Protein AF-A0A972NBQ0-F1 (afdb_monomer_lite)

Radius of gyration: 11.74 Å; chains: 1; bounding box: 28×26×28 Å

Foldseek 3Di:
DDDDDVLCPPPLNVLVVVVVVPDDPPDDDDPVRSCVVSVHDPVVSVVSVVD

Secondary structure (DSSP, 8-state):
-PPP-TTTTSHHHHHHHHHHHTS-TT----HHHHHHHHT--HHHHHHHH--

Sequence (51 aa):
MSHFNELIHQPVRLQIMAALNALDDESQLDFGALRDLLDVTDGNLATHLRK

pLDDT: mean 90.96, std 9.22, range [51.53, 98.25]

Structure (mmCIF, N/CA/C/O backbone):
data_AF-A0A972NBQ0-F1
#
_entry.id   AF-A0A972NBQ0-F1
#
loop_
_atom_site.group_PDB
_atom_site.id
_atom_site.type_symbol
_atom_site.label_atom_id
_atom_site.label_alt_id
_atom_site.label_comp_id
_atom_site.label_asym_id
_atom_site.label_entity_id
_atom_site.label_seq_id
_atom_site.pdbx_PDB_ins_code
_atom_site.Cartn_x
_atom_site.Cartn_y
_atom_site.Cartn_z
_atom_site.occupancy
_atom_site.B_iso_or_equiv
_atom_site.auth_seq_id
_atom_site.auth_comp_id
_atom_site.auth_asym_id
_atom_site.auth_atom_id
_atom_site.pdbx_PDB_model_num
ATOM 1 N N . MET A 1 1 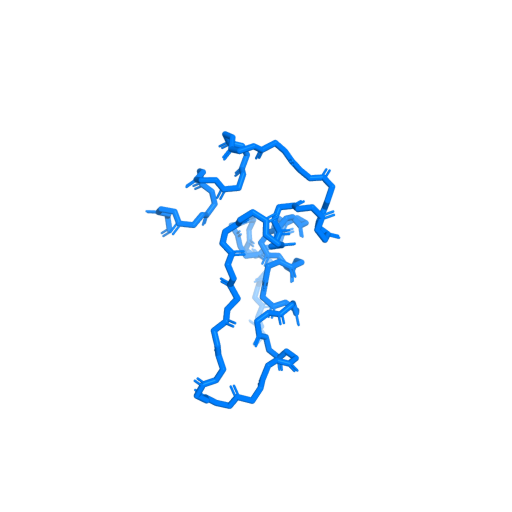? -16.962 20.214 -9.539 1.00 51.53 1 MET A N 1
ATOM 2 C CA . MET A 1 1 ? -16.466 19.171 -10.462 1.00 51.53 1 MET A CA 1
ATOM 3 C C . MET A 1 1 ? -15.008 18.917 -10.115 1.00 51.53 1 MET A C 1
ATOM 5 O O . MET A 1 1 ? -14.199 19.821 -10.309 1.00 51.53 1 MET A O 1
ATOM 9 N N . SER A 1 2 ? -14.673 17.769 -9.521 1.00 73.38 2 SER A N 1
ATOM 10 C CA . SER A 1 2 ? -13.265 17.389 -9.351 1.00 73.38 2 SER A CA 1
ATOM 11 C C . SER A 1 2 ? -12.661 17.164 -10.739 1.00 73.38 2 SER A C 1
ATOM 13 O O . SER A 1 2 ? -13.213 16.425 -11.548 1.00 73.38 2 SER A O 1
ATOM 15 N N . HIS A 1 3 ? -11.577 17.872 -11.050 1.00 81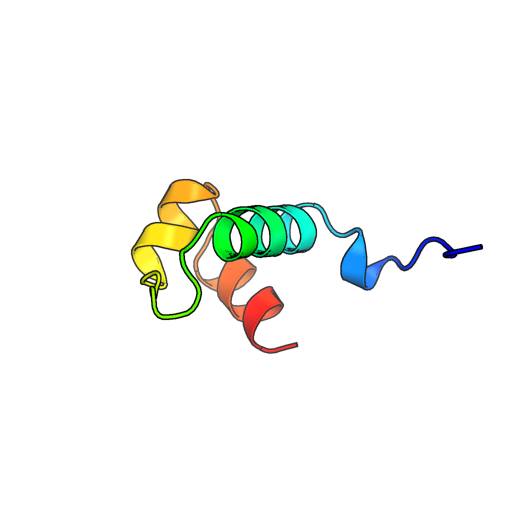.00 3 HIS A N 1
ATOM 16 C CA . HIS A 1 3 ? -10.836 17.677 -12.295 1.00 81.00 3 HIS A CA 1
ATOM 17 C C . HIS A 1 3 ? -9.814 16.552 -12.116 1.00 81.00 3 HIS A C 1
ATOM 19 O O . HIS A 1 3 ? -9.339 16.309 -11.003 1.00 81.00 3 HIS A O 1
ATOM 25 N N . PHE A 1 4 ? -9.467 15.876 -13.213 1.00 80.12 4 PHE A N 1
ATOM 26 C CA . PHE A 1 4 ? -8.417 14.865 -13.199 1.00 80.12 4 PHE A CA 1
ATOM 27 C C . PHE A 1 4 ? -7.094 15.507 -12.775 1.00 80.12 4 PHE A C 1
ATOM 29 O O . PHE A 1 4 ? -6.608 16.446 -13.399 1.00 80.12 4 PHE A O 1
ATOM 36 N N . ASN A 1 5 ? -6.534 15.007 -11.681 1.00 78.75 5 ASN A N 1
ATOM 37 C CA . ASN A 1 5 ? -5.238 15.418 -11.166 1.00 78.75 5 ASN A CA 1
ATOM 38 C C . ASN A 1 5 ? -4.291 14.223 -11.272 1.00 78.75 5 ASN A C 1
ATOM 40 O O . ASN A 1 5 ? -4.431 13.249 -10.532 1.00 78.75 5 ASN A O 1
ATOM 44 N N . GLU A 1 6 ? -3.337 14.301 -12.192 1.00 80.12 6 GLU A N 1
ATOM 45 C CA . GLU A 1 6 ? -2.401 13.215 -12.487 1.00 80.12 6 GLU A CA 1
ATOM 46 C C . GLU A 1 6 ? -1.634 12.732 -11.260 1.00 80.12 6 GLU A C 1
ATOM 48 O O . GLU A 1 6 ? -1.300 11.557 -11.203 1.00 80.12 6 GLU A O 1
ATOM 53 N N . LEU A 1 7 ? -1.395 13.587 -10.259 1.00 75.69 7 LEU A N 1
ATOM 54 C CA . LEU A 1 7 ? -0.725 13.192 -9.025 1.00 75.69 7 LEU A CA 1
ATOM 55 C C . LEU A 1 7 ? -1.618 12.281 -8.174 1.00 75.69 7 LEU A C 1
ATOM 57 O O . LEU A 1 7 ? -1.142 11.264 -7.680 1.00 75.69 7 LEU A O 1
ATOM 61 N N . ILE A 1 8 ? -2.899 12.611 -7.973 1.00 72.12 8 ILE A N 1
ATOM 62 C CA . ILE A 1 8 ? -3.815 11.777 -7.161 1.00 72.12 8 ILE A CA 1
ATOM 63 C C . ILE A 1 8 ? -4.312 10.544 -7.899 1.00 72.12 8 ILE A C 1
ATOM 65 O O . ILE A 1 8 ? -4.569 9.540 -7.251 1.00 72.12 8 ILE A O 1
ATOM 69 N N . HIS A 1 9 ? -4.382 10.596 -9.228 1.00 82.00 9 HIS A N 1
ATOM 70 C CA . HIS A 1 9 ? -4.866 9.487 -10.048 1.00 82.00 9 HIS A CA 1
ATOM 71 C C . HIS A 1 9 ? -3.745 8.558 -10.535 1.00 82.00 9 HIS A C 1
ATOM 73 O O . HIS A 1 9 ? -3.997 7.685 -11.363 1.00 82.00 9 HIS A O 1
ATOM 79 N N . GLN A 1 10 ? -2.517 8.705 -10.019 1.00 88.81 10 GLN A N 1
ATOM 80 C CA . GLN A 1 10 ? -1.509 7.658 -10.178 1.00 88.81 10 GLN A CA 1
ATOM 81 C C . GLN A 1 10 ? -2.023 6.366 -9.516 1.00 88.81 10 GLN A C 1
ATOM 83 O O . GLN A 1 10 ? -2.386 6.420 -8.336 1.00 88.81 10 GLN A O 1
ATOM 88 N N . PRO A 1 11 ? -2.001 5.208 -10.205 1.00 91.69 11 PRO A N 1
ATOM 89 C CA . PRO A 1 11 ? -2.530 3.951 -9.672 1.00 91.69 11 PRO A CA 1
ATOM 90 C C . PRO A 1 11 ? -1.993 3.604 -8.280 1.00 91.69 11 PRO A C 1
ATOM 92 O O . PRO A 1 11 ? -2.773 3.314 -7.378 1.00 91.69 11 PRO A O 1
ATOM 95 N N . VAL A 1 12 ? -0.681 3.749 -8.071 1.00 93.69 12 VAL A N 1
ATOM 96 C CA . VAL A 1 12 ? -0.036 3.461 -6.780 1.00 93.69 12 VAL A CA 1
ATOM 97 C C . VAL A 1 12 ? -0.550 4.382 -5.670 1.00 93.69 12 VAL A C 1
ATOM 99 O O . VAL A 1 12 ? -0.796 3.926 -4.560 1.00 93.69 12 VAL A O 1
ATOM 102 N N . ARG A 1 13 ? -0.785 5.675 -5.942 1.00 93.88 13 ARG A N 1
ATOM 103 C CA . ARG A 1 13 ? -1.317 6.594 -4.917 1.00 93.88 13 ARG A CA 1
ATOM 104 C C . ARG A 1 13 ? -2.770 6.295 -4.578 1.00 93.88 13 ARG A C 1
ATOM 106 O O . ARG A 1 13 ? -3.129 6.371 -3.408 1.00 93.88 13 ARG A O 1
ATOM 113 N N . LEU A 1 14 ? -3.581 5.912 -5.561 1.00 93.69 14 LEU A N 1
ATOM 114 C CA . LEU A 1 14 ? -4.952 5.464 -5.309 1.00 93.69 14 LEU A CA 1
ATOM 115 C C . LEU A 1 14 ? -4.977 4.186 -4.467 1.00 93.69 14 LEU A C 1
ATOM 117 O O . LEU A 1 14 ? -5.763 4.094 -3.531 1.00 93.69 14 LEU A O 1
ATOM 121 N N . GLN A 1 15 ? -4.090 3.234 -4.756 1.00 95.25 15 GLN A N 1
ATOM 122 C CA . GLN A 1 15 ? -3.957 1.999 -3.986 1.00 95.25 15 GLN A CA 1
ATOM 123 C C . GLN A 1 15 ? -3.490 2.252 -2.545 1.00 95.25 15 GLN A C 1
ATOM 125 O O . GLN A 1 15 ? -4.093 1.716 -1.620 1.00 95.25 15 GLN A O 1
ATOM 130 N N . ILE A 1 16 ? -2.482 3.113 -2.339 1.00 95.00 16 ILE A N 1
ATOM 131 C CA . ILE A 1 16 ? -2.046 3.542 -0.998 1.00 95.00 16 ILE A CA 1
ATOM 132 C C . ILE A 1 16 ? -3.225 4.152 -0.231 1.00 95.00 16 ILE A C 1
ATOM 134 O O . ILE A 1 16 ? -3.483 3.766 0.904 1.00 95.00 16 ILE A O 1
ATOM 138 N N . MET A 1 17 ? -3.966 5.073 -0.852 1.00 93.62 17 MET A N 1
ATOM 139 C CA . MET A 1 17 ? -5.114 5.721 -0.209 1.00 93.62 17 MET A CA 1
ATOM 140 C C . MET A 1 17 ? -6.225 4.723 0.121 1.00 93.62 17 MET A C 1
ATOM 142 O O . MET A 1 17 ? -6.787 4.788 1.208 1.00 93.62 17 MET A O 1
ATOM 146 N N . ALA A 1 18 ? -6.517 3.780 -0.777 1.00 95.06 18 ALA A N 1
ATOM 147 C CA . ALA A 1 18 ? -7.504 2.734 -0.533 1.00 95.06 18 ALA A CA 1
ATOM 148 C C . ALA A 1 18 ? -7.102 1.824 0.639 1.00 95.06 18 ALA A C 1
ATOM 150 O O . ALA A 1 18 ? -7.944 1.516 1.478 1.00 95.06 18 ALA A O 1
ATOM 151 N N . ALA A 1 19 ? -5.825 1.435 0.721 1.00 95.44 19 ALA A N 1
ATOM 152 C CA . ALA A 1 19 ? -5.307 0.619 1.816 1.00 95.44 19 ALA A CA 1
ATOM 153 C C . ALA A 1 19 ? -5.381 1.354 3.163 1.00 95.44 19 ALA A C 1
ATOM 155 O O . ALA A 1 19 ? -5.858 0.785 4.138 1.00 95.44 19 ALA A O 1
ATOM 156 N N . LEU A 1 20 ? -4.969 2.625 3.211 1.00 94.19 20 LEU A N 1
ATOM 157 C CA . LEU A 1 20 ? -5.013 3.429 4.437 1.00 94.19 20 LEU A CA 1
ATOM 158 C C . LEU A 1 20 ? -6.446 3.749 4.877 1.00 94.19 20 LEU A C 1
ATOM 160 O O . LEU A 1 20 ? -6.736 3.714 6.064 1.00 94.19 20 LEU A O 1
ATOM 164 N N . ASN A 1 21 ? -7.356 4.010 3.937 1.00 94.31 21 ASN A N 1
ATOM 165 C CA . ASN A 1 21 ? -8.767 4.268 4.238 1.00 94.31 21 ASN A CA 1
ATOM 166 C C . ASN A 1 21 ? -9.504 3.029 4.778 1.00 94.31 21 ASN A C 1
ATOM 168 O O . ASN A 1 21 ? -10.599 3.156 5.315 1.00 94.31 21 ASN A O 1
ATOM 172 N N . ALA A 1 22 ? -8.958 1.827 4.584 1.00 94.56 22 ALA A N 1
ATOM 173 C CA . ALA A 1 22 ? -9.523 0.597 5.133 1.00 94.56 22 ALA A CA 1
ATOM 174 C C . ALA A 1 22 ? -9.088 0.327 6.586 1.00 94.56 22 ALA A C 1
ATOM 176 O O . ALA A 1 22 ? -9.590 -0.617 7.192 1.00 94.56 22 ALA A O 1
ATOM 177 N N . LEU A 1 23 ? -8.151 1.113 7.126 1.00 95.00 23 LEU A N 1
ATOM 178 C CA . LEU A 1 23 ? -7.694 1.013 8.510 1.00 95.00 23 LEU A CA 1
ATOM 179 C C . LEU A 1 23 ? -8.644 1.766 9.450 1.00 95.00 23 LEU A C 1
ATOM 181 O O . LEU A 1 23 ? -9.226 2.779 9.066 1.00 95.00 23 LEU A O 1
ATOM 185 N N . ASP A 1 24 ? -8.751 1.300 10.695 1.00 94.44 24 ASP A N 1
ATOM 1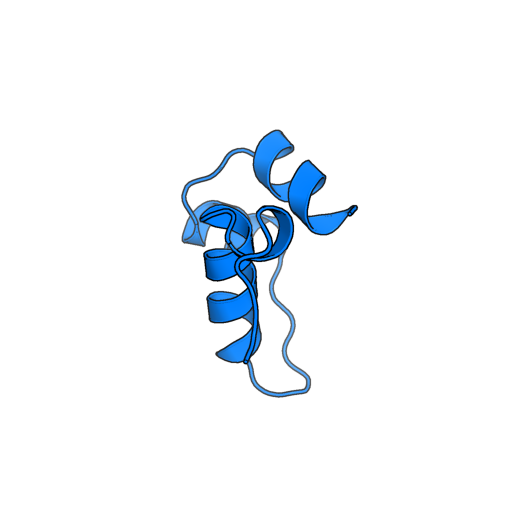86 C CA . ASP A 1 24 ? -9.376 2.085 11.764 1.00 94.44 24 ASP A CA 1
ATOM 187 C C . ASP A 1 24 ? -8.533 3.342 12.064 1.00 94.44 24 ASP A C 1
ATOM 189 O O . ASP A 1 24 ? -7.316 3.320 11.885 1.00 94.44 24 ASP A O 1
ATOM 193 N N . ASP A 1 25 ? -9.151 4.413 12.573 1.00 86.81 25 ASP A N 1
ATOM 194 C CA . ASP A 1 25 ? -8.544 5.756 12.706 1.00 86.81 25 ASP A CA 1
ATOM 195 C C . ASP A 1 25 ? -7.197 5.811 13.464 1.00 86.81 25 ASP A C 1
ATOM 197 O O . ASP A 1 25 ? -6.390 6.714 13.237 1.00 86.81 25 ASP A O 1
ATOM 201 N N . GLU A 1 26 ? -6.926 4.850 14.351 1.00 90.75 26 GLU A N 1
ATOM 202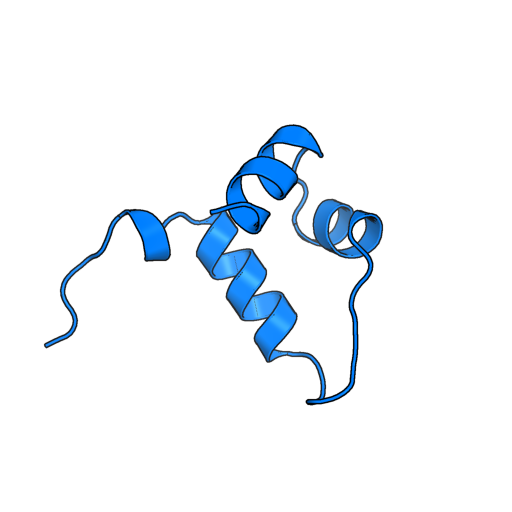 C CA . GLU A 1 26 ? -5.682 4.765 15.138 1.00 90.75 26 GLU A CA 1
ATOM 203 C C . GLU A 1 26 ? -4.756 3.616 14.703 1.00 90.75 26 GLU A C 1
ATOM 205 O O . GLU A 1 26 ? -3.694 3.397 15.292 1.00 90.75 26 GLU A O 1
ATOM 210 N N . SER A 1 27 ? -5.137 2.871 13.665 1.00 93.38 27 SER A N 1
ATOM 211 C CA . SER A 1 27 ? -4.339 1.769 13.139 1.00 93.38 27 SER A CA 1
ATOM 212 C C . SER A 1 27 ? -3.213 2.274 12.244 1.00 93.38 27 SER A C 1
ATOM 214 O O . SER A 1 27 ? -3.353 3.222 11.472 1.00 93.38 27 SER A O 1
ATOM 216 N N . GLN A 1 28 ? -2.074 1.595 12.324 1.00 92.50 28 GLN A N 1
ATOM 217 C CA . GLN A 1 28 ? -0.911 1.864 11.489 1.00 92.50 28 GLN A CA 1
ATOM 218 C C . GLN A 1 28 ? -0.598 0.645 10.631 1.00 92.50 28 GLN A C 1
ATOM 220 O O . GLN A 1 28 ? -0.860 -0.492 11.020 1.00 92.50 28 GLN A O 1
ATOM 225 N N . LEU A 1 29 ? -0.012 0.894 9.463 1.00 94.56 29 LEU A N 1
ATOM 226 C CA . LEU A 1 29 ? 0.459 -0.145 8.562 1.00 94.56 29 LEU A CA 1
ATOM 227 C C . LEU A 1 29 ? 1.956 0.028 8.330 1.00 94.56 29 LEU A C 1
ATOM 229 O O . LEU A 1 29 ? 2.417 1.109 7.955 1.00 94.56 29 LEU A O 1
ATOM 233 N N . ASP A 1 30 ? 2.709 -1.048 8.537 1.00 97.38 30 ASP A N 1
ATOM 234 C CA . ASP A 1 30 ? 4.144 -1.061 8.289 1.00 97.38 30 ASP A CA 1
ATOM 235 C C . ASP A 1 30 ? 4.464 -0.837 6.810 1.00 97.38 30 ASP A C 1
ATOM 237 O O . ASP A 1 30 ? 3.787 -1.347 5.915 1.00 97.38 30 ASP A O 1
ATOM 241 N N . PHE A 1 31 ? 5.571 -0.139 6.544 1.00 97.19 31 PHE A N 1
ATOM 242 C CA . PHE A 1 31 ? 6.034 0.123 5.178 1.00 97.19 31 PHE A CA 1
ATOM 243 C C . PHE A 1 31 ? 6.207 -1.168 4.364 1.00 97.19 31 PHE A C 1
ATOM 245 O O . PHE A 1 31 ? 5.758 -1.241 3.223 1.00 97.19 31 PHE A O 1
ATOM 252 N N . GLY A 1 32 ? 6.835 -2.192 4.956 1.00 97.94 32 GLY A N 1
ATOM 253 C CA . GLY A 1 32 ? 7.036 -3.486 4.299 1.00 97.94 32 GLY A CA 1
ATOM 254 C C . GLY A 1 32 ? 5.718 -4.208 4.018 1.00 97.94 32 GLY A C 1
ATOM 255 O O . GLY A 1 32 ? 5.538 -4.732 2.926 1.00 97.94 32 GLY A O 1
ATOM 256 N N . ALA A 1 33 ? 4.767 -4.149 4.954 1.00 97.69 33 ALA A N 1
ATOM 257 C CA . ALA A 1 33 ? 3.449 -4.750 4.774 1.00 97.69 33 ALA A CA 1
ATOM 258 C C . ALA A 1 33 ? 2.657 -4.062 3.652 1.00 97.69 33 ALA A C 1
ATOM 260 O O . ALA A 1 33 ? 2.071 -4.738 2.812 1.00 97.69 33 ALA A O 1
ATOM 261 N N . LEU A 1 34 ? 2.682 -2.725 3.592 1.00 97.69 34 LEU A N 1
ATOM 262 C CA . LEU A 1 34 ? 2.051 -1.969 2.508 1.00 97.69 34 LEU A CA 1
ATOM 263 C C . LEU A 1 34 ? 2.712 -2.260 1.157 1.00 97.69 34 LEU A C 1
ATOM 265 O O . LEU A 1 34 ? 2.020 -2.439 0.161 1.00 97.69 34 LEU A O 1
ATOM 269 N N . ARG A 1 35 ? 4.043 -2.325 1.111 1.00 98.06 35 ARG A N 1
ATOM 270 C CA . ARG A 1 35 ? 4.77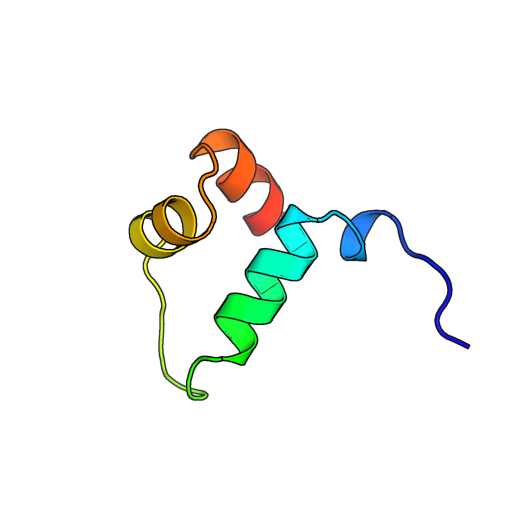7 -2.684 -0.105 1.00 98.06 35 ARG A CA 1
ATOM 271 C C . ARG A 1 35 ? 4.356 -4.050 -0.629 1.00 98.06 35 ARG A C 1
ATOM 273 O O . ARG A 1 35 ? 4.043 -4.166 -1.810 1.00 98.06 35 ARG A O 1
ATOM 280 N N . ASP A 1 36 ? 4.360 -5.049 0.246 1.00 98.25 36 ASP A N 1
ATOM 281 C CA . ASP A 1 36 ? 4.042 -6.428 -0.117 1.00 98.25 36 ASP A CA 1
ATOM 282 C C . ASP A 1 36 ? 2.569 -6.551 -0.534 1.00 98.25 36 ASP A C 1
ATOM 284 O O . ASP A 1 36 ? 2.259 -7.238 -1.502 1.00 98.25 36 ASP A O 1
ATOM 288 N N . LEU A 1 37 ? 1.667 -5.820 0.133 1.00 97.50 37 LEU A N 1
ATOM 289 C CA . LEU A 1 37 ? 0.251 -5.736 -0.233 1.00 97.50 37 LEU A CA 1
ATOM 290 C C . LEU A 1 37 ? 0.037 -5.150 -1.636 1.00 97.50 37 LEU A C 1
ATOM 292 O O . LEU A 1 37 ? -0.858 -5.591 -2.354 1.00 97.50 37 LEU A O 1
ATOM 296 N N . LEU A 1 38 ? 0.817 -4.132 -2.007 1.00 96.56 38 LEU A N 1
ATOM 297 C CA . LEU A 1 38 ? 0.671 -3.425 -3.280 1.00 96.56 38 LEU A CA 1
ATOM 298 C C . LEU A 1 38 ? 1.507 -4.020 -4.421 1.00 96.56 38 LEU A C 1
ATOM 300 O O . LEU A 1 38 ? 1.368 -3.561 -5.552 1.00 96.56 38 LEU A O 1
ATOM 304 N N . ASP A 1 39 ? 2.355 -5.012 -4.135 1.00 97.88 39 ASP A N 1
ATOM 305 C CA . ASP A 1 39 ? 3.297 -5.618 -5.087 1.00 97.88 39 ASP A CA 1
ATOM 306 C C . ASP A 1 39 ? 4.157 -4.567 -5.819 1.00 97.88 39 ASP A C 1
ATOM 308 O O . ASP A 1 39 ? 4.260 -4.509 -7.046 1.00 97.88 39 ASP A O 1
ATOM 312 N N . VAL A 1 40 ? 4.758 -3.667 -5.036 1.00 97.12 40 VAL A N 1
ATOM 313 C CA . VAL A 1 40 ? 5.630 -2.593 -5.535 1.00 97.12 40 VAL A CA 1
ATOM 314 C C . VAL A 1 40 ? 7.040 -2.709 -4.969 1.00 97.12 40 VAL A C 1
ATOM 316 O O . VAL A 1 40 ? 7.298 -3.392 -3.984 1.00 97.12 40 VAL A O 1
ATOM 319 N N . THR A 1 41 ? 7.992 -2.000 -5.573 1.00 97.81 41 THR A N 1
ATOM 320 C CA . THR A 1 41 ? 9.352 -1.907 -5.027 1.00 97.81 41 THR A CA 1
ATOM 321 C C . THR A 1 41 ? 9.442 -0.858 -3.918 1.00 97.81 41 THR A C 1
ATOM 323 O O . THR A 1 41 ? 8.701 0.129 -3.921 1.00 97.81 41 THR A O 1
ATOM 326 N N . ASP A 1 42 ? 10.426 -1.001 -3.023 1.00 97.94 42 ASP A N 1
ATOM 327 C CA . ASP A 1 42 ? 10.741 -0.005 -1.985 1.00 97.94 42 ASP A CA 1
ATOM 328 C C . ASP A 1 42 ? 10.892 1.407 -2.571 1.00 97.94 42 ASP A C 1
ATOM 330 O O . ASP A 1 42 ? 10.361 2.377 -2.034 1.00 97.94 42 ASP A O 1
ATOM 334 N N . GLY A 1 43 ? 11.600 1.526 -3.701 1.00 97.38 43 GLY A N 1
ATOM 335 C CA . GLY A 1 43 ? 11.852 2.807 -4.360 1.00 97.38 43 GLY A CA 1
ATOM 336 C C . GLY A 1 43 ? 10.587 3.442 -4.939 1.00 97.38 43 GLY A C 1
ATOM 337 O O . GLY A 1 43 ? 10.411 4.662 -4.840 1.00 97.38 43 GLY A 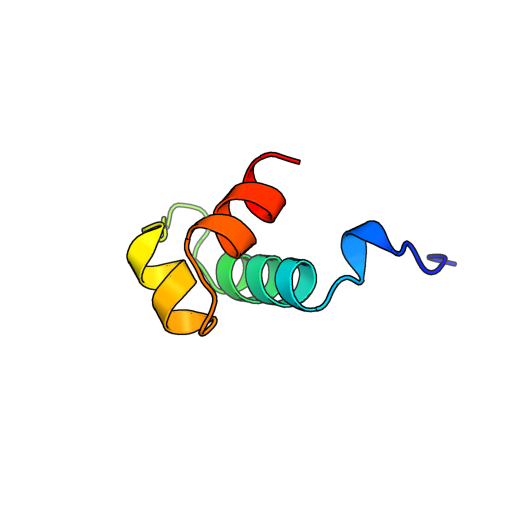O 1
ATOM 338 N N . ASN A 1 44 ? 9.687 2.628 -5.502 1.00 96.00 44 ASN A N 1
ATOM 339 C CA . ASN A 1 44 ? 8.393 3.101 -5.985 1.00 96.00 44 ASN A CA 1
ATOM 340 C C . ASN A 1 44 ? 7.529 3.608 -4.817 1.00 96.00 44 ASN A C 1
ATOM 342 O O . ASN A 1 44 ? 7.086 4.758 -4.845 1.00 96.00 44 ASN A O 1
ATOM 346 N N . LEU A 1 45 ? 7.385 2.811 -3.752 1.00 96.88 45 LEU A N 1
ATOM 347 C CA . LEU A 1 45 ? 6.579 3.177 -2.586 1.00 96.88 45 LEU A CA 1
ATOM 348 C C . LEU A 1 45 ? 7.134 4.412 -1.858 1.00 96.88 45 LEU A C 1
ATOM 350 O O . LEU A 1 45 ? 6.397 5.362 -1.591 1.00 96.88 45 LEU A O 1
ATOM 354 N N . ALA A 1 46 ? 8.444 4.457 -1.599 1.00 96.62 46 ALA A N 1
ATOM 355 C CA . ALA A 1 46 ? 9.088 5.580 -0.916 1.00 96.62 46 ALA A CA 1
ATOM 356 C C . ALA A 1 46 ? 8.931 6.904 -1.681 1.00 96.62 46 ALA A C 1
ATOM 358 O O . ALA A 1 46 ? 8.742 7.956 -1.069 1.00 96.62 46 ALA A O 1
ATOM 359 N N . THR A 1 47 ? 8.980 6.861 -3.017 1.00 95.19 47 THR A N 1
ATOM 360 C CA . THR A 1 47 ? 8.779 8.048 -3.863 1.00 95.19 47 THR A CA 1
ATOM 361 C C . THR A 1 47 ? 7.366 8.609 -3.732 1.00 95.19 47 THR A C 1
ATOM 363 O O . THR A 1 47 ? 7.188 9.827 -3.759 1.00 95.19 47 THR A O 1
ATOM 366 N N . HIS A 1 48 ? 6.364 7.740 -3.586 1.00 93.12 48 HIS A N 1
ATOM 367 C CA . HIS A 1 48 ? 4.970 8.150 -3.446 1.00 93.12 48 HIS A CA 1
ATOM 368 C C . HIS A 1 48 ? 4.600 8.592 -2.025 1.00 93.12 48 HIS A C 1
ATOM 370 O O . HIS A 1 48 ? 3.741 9.457 -1.901 1.00 93.12 48 HIS A O 1
ATOM 376 N N . LEU A 1 49 ? 5.248 8.059 -0.981 1.00 92.50 49 LEU A N 1
ATOM 377 C CA . LEU A 1 49 ? 5.004 8.458 0.415 1.00 92.50 49 LEU A CA 1
ATOM 378 C C . LEU A 1 49 ? 5.726 9.750 0.833 1.00 92.50 49 LEU A C 1
ATOM 380 O O . LEU A 1 49 ? 5.311 10.400 1.786 1.00 92.50 49 LEU A O 1
ATOM 384 N N . ARG A 1 50 ? 6.816 10.130 0.154 1.00 89.44 50 ARG A N 1
ATOM 385 C CA . ARG A 1 50 ? 7.570 11.365 0.455 1.00 89.44 50 ARG A CA 1
ATOM 386 C C . ARG A 1 50 ? 6.997 12.636 -0.183 1.00 89.44 50 ARG A C 1
ATOM 388 O O . ARG A 1 50 ? 7.485 13.716 0.145 1.00 89.44 50 ARG A O 1
ATOM 395 N N . LYS A 1 51 ? 6.062 12.511 -1.125 1.00 71.69 51 LYS A N 1
ATOM 396 C CA . LYS A 1 51 ? 5.473 13.617 -1.896 1.00 71.69 51 LYS A CA 1
ATOM 397 C C . LYS A 1 51 ? 4.064 13.928 -1.419 1.00 71.69 51 LYS A C 1
ATOM 399 O O . LYS A 1 51 ? 3.760 15.133 -1.333 1.00 71.69 51 LYS A O 1
#